Protein AF-A0A0F9IGQ5-F1 (afdb_monomer_lite)

Secondary structure (DSSP, 8-state):
-GGG-TTEEEEEEETTEEEEEESS--TTHHHHHHHHHHHHHHHHSS-EEEEEEETT-----TT--EEEEEEEETTEEEEEEE--S--GGGS--------

Radius of gyration: 14.54 Å; chains: 1; bounding box: 46×27×42 Å

Structure (mmCIF, N/CA/C/O backbone):
data_AF-A0A0F9IGQ5-F1
#
_entry.id   AF-A0A0F9IGQ5-F1
#
loop_
_atom_site.group_PDB
_atom_site.id
_atom_site.type_symbol
_atom_site.label_atom_id
_atom_site.label_alt_id
_atom_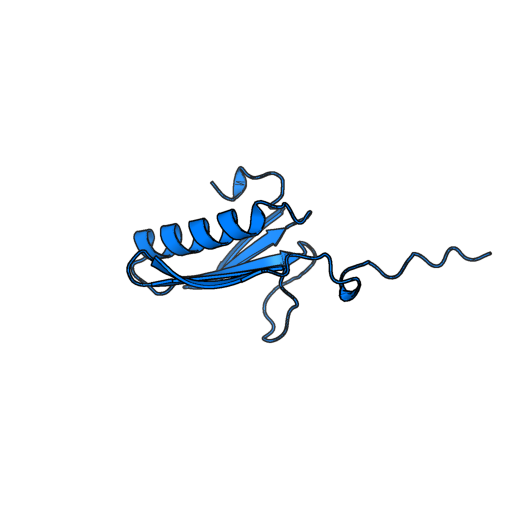site.label_comp_id
_atom_site.label_asym_id
_atom_site.label_entity_id
_atom_site.label_seq_id
_atom_site.pdbx_PDB_ins_code
_atom_site.Cartn_x
_atom_site.Cartn_y
_atom_site.Cartn_z
_atom_site.occupancy
_atom_site.B_iso_or_equiv
_atom_site.auth_seq_id
_atom_site.auth_comp_id
_atom_site.auth_asym_id
_atom_site.auth_atom_id
_atom_site.pdbx_PDB_model_num
ATOM 1 N N . TYR A 1 1 ? -3.094 -11.873 1.159 1.00 78.25 1 TYR A N 1
ATOM 2 C CA . TYR A 1 1 ? -3.668 -11.108 0.035 1.00 78.25 1 TYR A CA 1
ATOM 3 C C . TYR A 1 1 ? -2.610 -10.306 -0.706 1.00 78.25 1 TYR A C 1
ATOM 5 O O . TY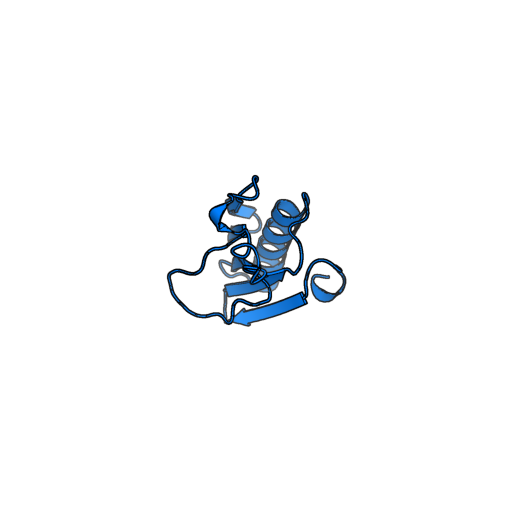R A 1 1 ? -2.234 -10.725 -1.782 1.00 78.25 1 TYR A O 1
ATOM 13 N N . LEU A 1 2 ? -2.094 -9.182 -0.177 1.00 81.25 2 LEU A N 1
ATOM 14 C CA . LEU A 1 2 ? -1.146 -8.356 -0.953 1.00 81.25 2 LEU A CA 1
ATOM 15 C C . LEU A 1 2 ? 0.165 -9.087 -1.296 1.00 81.25 2 LEU A C 1
ATOM 17 O O . LEU A 1 2 ? 0.703 -8.879 -2.369 1.00 81.25 2 LEU A O 1
ATOM 21 N N . ASN A 1 3 ? 0.636 -9.984 -0.426 1.00 80.56 3 ASN A N 1
ATOM 22 C CA . ASN A 1 3 ? 1.825 -10.803 -0.697 1.00 80.56 3 ASN A CA 1
ATOM 23 C C . ASN A 1 3 ? 1.596 -11.895 -1.758 1.00 80.56 3 ASN A C 1
ATOM 25 O O . ASN A 1 3 ? 2.560 -12.492 -2.219 1.00 80.56 3 ASN A O 1
ATOM 29 N N . ASP A 1 4 ? 0.340 -12.169 -2.121 1.00 84.25 4 ASP A N 1
ATOM 30 C CA . ASP A 1 4 ? -0.020 -13.204 -3.098 1.00 84.25 4 ASP A CA 1
ATOM 31 C C . ASP A 1 4 ? -0.099 -12.632 -4.527 1.00 84.25 4 ASP A C 1
ATOM 33 O O . ASP A 1 4 ? -0.333 -13.370 -5.481 1.00 84.25 4 ASP A O 1
ATOM 37 N N . LEU A 1 5 ? 0.071 -11.311 -4.678 1.00 83.62 5 LEU A N 1
ATOM 38 C CA . LEU A 1 5 ? 0.006 -10.608 -5.956 1.00 83.62 5 LEU A CA 1
ATOM 39 C C . LEU A 1 5 ? 1.420 -10.467 -6.551 1.00 83.62 5 LEU A C 1
ATOM 41 O O . LEU A 1 5 ? 2.261 -9.808 -5.938 1.00 83.62 5 LEU A O 1
ATOM 45 N N . PRO A 1 6 ? 1.706 -11.038 -7.738 1.00 84.50 6 PRO A N 1
ATOM 46 C CA . PRO A 1 6 ? 3.053 -11.048 -8.324 1.00 84.50 6 PRO A CA 1
ATOM 47 C C . PRO A 1 6 ? 3.577 -9.656 -8.717 1.00 84.50 6 PRO A C 1
ATOM 49 O O . PRO A 1 6 ? 4.786 -9.454 -8.854 1.00 84.50 6 PRO A O 1
ATOM 52 N N . GLU A 1 7 ? 2.684 -8.685 -8.904 1.00 83.81 7 GLU A N 1
ATOM 53 C CA . GLU A 1 7 ? 3.028 -7.286 -9.162 1.00 83.81 7 GLU A CA 1
ATOM 54 C C . GLU A 1 7 ? 3.518 -6.531 -7.914 1.00 83.81 7 GLU A C 1
ATOM 56 O O . GLU A 1 7 ? 4.088 -5.442 -8.038 1.00 83.81 7 GLU A O 1
ATOM 61 N N . ILE A 1 8 ? 3.308 -7.089 -6.716 1.00 86.62 8 ILE A N 1
ATOM 62 C CA . ILE A 1 8 ? 3.720 -6.496 -5.444 1.00 86.62 8 ILE A CA 1
ATOM 63 C C . ILE A 1 8 ? 5.048 -7.117 -5.008 1.00 86.62 8 ILE A C 1
ATOM 65 O O . ILE A 1 8 ? 5.124 -8.287 -4.652 1.00 86.62 8 ILE A O 1
ATOM 69 N N . SER A 1 9 ? 6.100 -6.302 -4.980 1.00 88.44 9 SER A N 1
ATOM 70 C CA . SER A 1 9 ? 7.426 -6.715 -4.511 1.00 88.44 9 SER A CA 1
ATOM 71 C C . SER A 1 9 ? 7.530 -6.703 -2.988 1.00 88.44 9 SER A C 1
ATOM 73 O O . SER A 1 9 ? 8.204 -7.544 -2.401 1.00 88.44 9 SER A O 1
ATOM 75 N N . TRP A 1 10 ? 6.908 -5.720 -2.334 1.00 88.94 10 TRP A N 1
ATOM 76 C CA . TRP A 1 10 ? 6.949 -5.584 -0.880 1.00 88.94 10 TRP A CA 1
ATOM 77 C C . TRP A 1 10 ? 5.774 -4.760 -0.356 1.00 88.94 10 TRP A C 1
ATOM 79 O O . TRP A 1 10 ? 5.193 -3.935 -1.063 1.00 88.94 10 TRP A O 1
ATOM 89 N N . VAL A 1 11 ? 5.454 -4.950 0.924 1.00 88.31 11 VAL A N 1
ATOM 90 C CA . VAL A 1 11 ? 4.445 -4.165 1.643 1.00 88.31 11 VAL A CA 1
ATOM 91 C C . VAL A 1 11 ? 5.033 -3.689 2.964 1.00 88.31 11 VAL A C 1
ATOM 93 O O . VAL A 1 11 ? 5.620 -4.470 3.712 1.00 88.31 11 VAL A O 1
ATOM 96 N N . LYS A 1 12 ? 4.861 -2.404 3.269 1.00 88.06 12 LYS A N 1
ATOM 97 C CA . LYS A 1 12 ? 5.300 -1.786 4.521 1.00 88.06 12 LYS A CA 1
ATOM 98 C C . LYS A 1 12 ? 4.118 -1.121 5.207 1.00 88.06 12 LYS A C 1
ATOM 100 O O . LYS A 1 12 ? 3.447 -0.273 4.621 1.00 88.06 12 LYS A O 1
ATOM 105 N N . PHE A 1 13 ? 3.898 -1.484 6.462 1.00 87.19 13 PHE A N 1
ATOM 106 C CA . PHE A 1 13 ? 2.870 -0.896 7.312 1.00 87.19 13 PHE A CA 1
ATOM 107 C C . PHE A 1 13 ? 3.517 0.089 8.286 1.00 87.19 13 PHE A C 1
ATOM 109 O O . PHE A 1 13 ? 4.480 -0.252 8.969 1.00 87.19 13 PHE A O 1
ATOM 116 N N . ASP A 1 14 ? 2.992 1.309 8.345 1.00 87.12 14 ASP A N 1
ATOM 117 C CA . ASP A 1 14 ? 3.414 2.361 9.269 1.00 87.12 14 ASP A CA 1
ATOM 118 C C . ASP A 1 14 ? 2.173 3.044 9.853 1.00 87.12 14 ASP A C 1
ATOM 120 O O . ASP A 1 14 ? 1.575 3.932 9.244 1.00 87.12 14 ASP A O 1
ATOM 124 N N . LYS A 1 15 ? 1.745 2.603 11.038 1.00 86.75 15 LYS A N 1
ATOM 125 C CA . LYS A 1 15 ? 0.508 3.065 11.689 1.00 86.75 15 LYS A CA 1
ATOM 126 C C . LYS A 1 15 ? -0.704 2.916 10.759 1.00 86.75 15 LYS A C 1
ATOM 128 O O . LYS A 1 15 ? -1.137 1.807 10.472 1.00 86.75 15 LYS A O 1
ATOM 133 N N . ASN A 1 16 ? -1.257 4.032 10.292 1.00 87.06 16 ASN A N 1
ATOM 134 C CA . ASN A 1 16 ? -2.415 4.091 9.408 1.00 87.06 16 ASN A CA 1
ATOM 135 C C . ASN A 1 16 ? -2.032 4.257 7.925 1.00 87.06 16 ASN A C 1
ATOM 137 O O . ASN A 1 16 ? -2.879 4.580 7.088 1.00 87.06 16 ASN A O 1
ATOM 141 N N . LYS A 1 17 ? -0.749 4.068 7.616 1.00 89.31 17 LYS A N 1
ATOM 142 C CA . LYS A 1 17 ? -0.158 4.181 6.290 1.00 89.31 17 LYS A CA 1
ATOM 143 C C . LYS A 1 17 ? 0.289 2.812 5.806 1.00 89.31 17 LYS A C 1
ATOM 145 O O . LYS A 1 17 ? 0.955 2.074 6.529 1.00 89.31 17 LYS A O 1
ATOM 150 N N . VAL A 1 18 ? -0.056 2.489 4.570 1.00 89.44 18 VAL A N 1
ATOM 151 C CA . VAL A 1 18 ? 0.376 1.269 3.893 1.00 89.44 18 VAL A CA 1
ATOM 152 C C . VAL A 1 18 ? 1.108 1.675 2.628 1.00 89.44 18 VAL A C 1
ATOM 154 O O . VAL A 1 18 ? 0.558 2.371 1.778 1.00 89.44 18 VAL A O 1
ATOM 157 N N . TYR A 1 19 ? 2.348 1.238 2.496 1.00 89.06 19 TYR A N 1
ATOM 158 C CA . TYR A 1 19 ? 3.144 1.441 1.298 1.00 89.06 19 TYR A CA 1
ATOM 159 C C . TYR A 1 19 ? 3.294 0.105 0.585 1.00 89.06 19 TYR A C 1
ATOM 161 O O . TYR A 1 19 ? 3.631 -0.901 1.209 1.00 89.06 19 TYR A O 1
ATOM 169 N N . ILE A 1 20 ? 3.024 0.104 -0.710 1.00 89.81 20 ILE A N 1
ATOM 170 C CA . ILE A 1 20 ? 3.089 -1.064 -1.577 1.00 89.81 20 ILE A CA 1
ATOM 171 C C . ILE A 1 20 ? 4.153 -0.768 -2.628 1.00 89.81 20 ILE A C 1
ATOM 173 O O . ILE A 1 20 ? 3.991 0.153 -3.429 1.00 89.81 20 ILE A O 1
ATOM 177 N N . GLY A 1 21 ? 5.240 -1.527 -2.611 1.00 88.94 21 GLY A N 1
ATOM 178 C CA . GLY A 1 21 ? 6.230 -1.511 -3.676 1.00 88.94 21 GLY A CA 1
ATOM 179 C C . GLY A 1 21 ? 5.764 -2.390 -4.818 1.00 88.94 21 GLY A C 1
ATOM 180 O O . GLY A 1 21 ? 5.540 -3.580 -4.608 1.00 88.94 21 GLY A O 1
ATOM 181 N N . VAL A 1 22 ? 5.633 -1.823 -6.013 1.00 87.25 22 VAL A N 1
ATOM 182 C CA . VAL A 1 22 ? 5.265 -2.565 -7.221 1.00 87.25 22 VAL A CA 1
ATOM 183 C C . VAL A 1 22 ? 6.429 -2.628 -8.204 1.00 87.25 22 VAL A C 1
ATOM 185 O O . VAL A 1 22 ? 7.083 -1.614 -8.464 1.00 87.25 22 VAL A O 1
ATOM 188 N N . ASN A 1 23 ? 6.679 -3.817 -8.756 1.00 83.12 23 ASN A N 1
ATOM 189 C CA . ASN A 1 23 ? 7.671 -4.026 -9.821 1.00 83.12 23 ASN A CA 1
ATOM 190 C C . ASN A 1 23 ? 7.120 -3.615 -11.198 1.00 83.12 23 ASN A C 1
ATOM 192 O O . ASN A 1 23 ? 7.864 -3.175 -12.075 1.00 83.12 23 ASN A O 1
ATOM 196 N N . LYS A 1 24 ? 5.802 -3.736 -11.383 1.00 80.75 24 LYS A N 1
ATOM 197 C CA . LYS A 1 24 ? 5.095 -3.497 -12.635 1.00 80.75 24 LYS A CA 1
ATOM 198 C C . LYS A 1 24 ? 3.738 -2.868 -12.348 1.00 80.75 24 LYS A C 1
ATOM 200 O O . LYS A 1 24 ? 2.988 -3.321 -11.489 1.00 80.75 24 LYS A O 1
ATOM 205 N N . VAL A 1 25 ? 3.401 -1.832 -13.110 1.00 77.25 25 VAL A N 1
ATOM 206 C CA . VAL A 1 25 ? 2.072 -1.220 -13.049 1.00 77.25 25 VAL A CA 1
ATOM 207 C C . VAL A 1 25 ? 1.094 -2.109 -13.816 1.00 77.25 25 VAL A C 1
ATOM 209 O O . VAL A 1 25 ? 1.173 -2.213 -15.039 1.00 77.25 25 VAL A O 1
ATOM 212 N N . SER A 1 26 ? 0.196 -2.771 -13.088 1.00 79.75 26 SER A N 1
ATOM 213 C CA . SER A 1 26 ? -0.954 -3.480 -13.658 1.00 79.75 26 SER A CA 1
ATOM 214 C C . SER A 1 26 ? -2.131 -2.518 -13.857 1.00 79.75 26 SER A C 1
ATOM 216 O O . SER A 1 26 ? -2.283 -1.558 -13.097 1.00 79.75 26 SER A O 1
ATOM 218 N N . SER A 1 27 ? -3.004 -2.794 -14.831 1.00 81.00 27 SER A N 1
ATOM 219 C CA . SER A 1 27 ? -4.293 -2.098 -14.981 1.00 81.00 27 SER A CA 1
ATOM 220 C C . SER A 1 27 ? -5.149 -2.184 -13.714 1.00 81.00 27 SER A C 1
ATOM 222 O O . SER A 1 27 ? -5.915 -1.268 -13.417 1.00 81.00 27 SER A O 1
ATOM 224 N N . ASP A 1 28 ? -4.964 -3.247 -12.930 1.00 84.81 28 ASP A N 1
ATOM 225 C CA . ASP A 1 28 ? -5.735 -3.519 -11.716 1.00 84.81 28 ASP A CA 1
ATOM 226 C C . ASP A 1 28 ? -5.170 -2.836 -10.469 1.00 84.81 28 ASP A C 1
ATOM 228 O O . ASP A 1 28 ? -5.788 -2.878 -9.401 1.00 84.81 28 ASP A O 1
ATOM 232 N N . LEU A 1 29 ? -4.026 -2.149 -10.586 1.00 85.88 29 LEU A N 1
ATOM 233 C CA . LEU A 1 29 ? -3.349 -1.522 -9.451 1.00 85.88 29 LEU A CA 1
ATOM 234 C C . LEU A 1 29 ? -4.266 -0.549 -8.698 1.00 85.88 29 LEU A C 1
ATOM 236 O O . LEU A 1 29 ? -4.274 -0.523 -7.468 1.00 85.88 29 LEU A O 1
ATOM 240 N N . GLY A 1 30 ? -5.099 0.205 -9.418 1.00 87.56 30 GLY A N 1
ATOM 241 C CA . GLY A 1 30 ? -6.071 1.100 -8.792 1.00 87.56 30 GLY A CA 1
ATOM 242 C C . GLY A 1 30 ? -7.106 0.361 -7.943 1.00 87.56 30 GLY A C 1
ATOM 243 O O . GLY A 1 30 ? -7.425 0.801 -6.835 1.00 87.56 30 GLY A O 1
ATOM 244 N N . SER A 1 31 ? -7.593 -0.786 -8.417 1.00 90.06 31 SER A N 1
ATOM 245 C CA . SER A 1 31 ? -8.504 -1.645 -7.657 1.00 90.06 31 SER A CA 1
ATOM 246 C C . SER A 1 31 ? -7.804 -2.218 -6.428 1.00 90.06 31 SER A C 1
ATOM 248 O O . SER A 1 31 ? -8.338 -2.109 -5.326 1.00 90.06 31 SER A O 1
ATOM 250 N N . ILE A 1 32 ? -6.583 -2.734 -6.580 1.00 89.62 32 ILE A N 1
ATOM 251 C CA . ILE A 1 32 ? -5.790 -3.317 -5.488 1.00 89.62 32 ILE A CA 1
ATOM 252 C C . ILE A 1 32 ? -5.580 -2.307 -4.355 1.00 89.62 32 ILE A C 1
ATOM 254 O O . ILE A 1 32 ? -5.868 -2.611 -3.197 1.00 89.62 32 ILE A O 1
ATOM 258 N N . VAL A 1 33 ? -5.151 -1.083 -4.677 1.00 91.00 33 VAL A N 1
ATOM 259 C CA . VAL A 1 33 ? -4.898 -0.021 -3.686 1.00 91.00 33 VAL A CA 1
ATOM 260 C C . VAL A 1 33 ? -6.195 0.402 -2.983 1.00 91.00 33 VAL A C 1
ATOM 262 O O . VAL A 1 33 ? -6.211 0.578 -1.762 1.00 91.00 33 VAL A O 1
ATOM 265 N N . ARG A 1 34 ? -7.310 0.518 -3.717 1.00 92.00 34 ARG A N 1
ATOM 266 C CA . ARG A 1 34 ? -8.630 0.830 -3.138 1.00 92.00 34 ARG A CA 1
ATOM 267 C C . ARG A 1 34 ? -9.121 -0.270 -2.201 1.00 92.00 34 ARG A C 1
ATOM 269 O O . ARG A 1 34 ? -9.564 0.035 -1.092 1.00 92.00 34 ARG A O 1
ATOM 276 N N . TYR A 1 35 ? -9.019 -1.532 -2.618 1.00 91.19 35 TYR A N 1
ATOM 277 C CA . TYR A 1 35 ? -9.377 -2.677 -1.785 1.00 91.19 35 TYR A CA 1
ATOM 278 C C . TYR A 1 35 ? -8.508 -2.733 -0.531 1.00 91.19 35 TYR A C 1
ATOM 280 O O . TYR A 1 35 ? -9.054 -2.849 0.564 1.00 91.19 35 TYR A O 1
ATOM 288 N N . ALA A 1 36 ? -7.191 -2.560 -0.662 1.00 89.88 36 ALA A N 1
ATOM 289 C CA . ALA A 1 36 ? -6.272 -2.519 0.471 1.00 89.88 36 ALA A CA 1
ATOM 290 C C . ALA A 1 36 ? -6.660 -1.435 1.487 1.00 89.88 36 ALA A C 1
ATOM 292 O O . ALA A 1 36 ? -6.689 -1.701 2.688 1.00 89.88 36 ALA A O 1
ATOM 293 N N . ALA A 1 37 ? -7.033 -0.239 1.018 1.00 92.00 37 ALA A N 1
ATOM 294 C CA . ALA A 1 37 ? -7.464 0.846 1.893 1.00 92.00 37 ALA A CA 1
ATOM 295 C C . ALA A 1 37 ? -8.749 0.483 2.651 1.00 92.00 37 ALA A C 1
ATOM 297 O O . ALA A 1 37 ? -8.817 0.647 3.868 1.00 92.00 37 ALA A O 1
ATOM 298 N N . VAL A 1 38 ? -9.763 -0.043 1.955 1.00 92.38 38 VAL A N 1
ATOM 299 C CA . VAL A 1 38 ? -11.048 -0.417 2.569 1.00 92.38 38 VAL A CA 1
ATOM 300 C C . VAL A 1 38 ? -10.883 -1.568 3.555 1.00 92.38 38 VAL A C 1
ATOM 302 O O . VAL A 1 38 ? -11.410 -1.488 4.664 1.00 92.38 38 VAL A O 1
ATOM 305 N N . PHE A 1 39 ? -10.152 -2.618 3.181 1.00 90.44 39 PHE A N 1
ATOM 306 C CA . PHE A 1 39 ? -9.884 -3.748 4.068 1.00 90.44 39 PHE A CA 1
ATOM 307 C C . PHE A 1 39 ? -9.076 -3.318 5.290 1.00 90.44 39 PHE A C 1
ATOM 309 O O . PHE A 1 39 ? -9.455 -3.655 6.409 1.00 90.44 39 PHE A O 1
ATOM 316 N N . GLY A 1 40 ? -8.033 -2.506 5.099 1.00 86.81 40 GLY A N 1
ATOM 317 C CA . GLY A 1 40 ? -7.263 -1.936 6.200 1.00 86.81 40 GLY A CA 1
ATOM 318 C C . GLY A 1 40 ? -8.139 -1.103 7.135 1.00 86.81 40 GLY A C 1
ATOM 319 O O . GLY A 1 40 ? -8.107 -1.303 8.346 1.00 86.81 40 GLY A O 1
ATOM 320 N N . ASN A 1 41 ? -8.983 -0.222 6.591 1.00 91.94 41 ASN A N 1
ATOM 321 C CA . ASN A 1 41 ? -9.898 0.589 7.395 1.00 91.94 41 ASN A CA 1
ATOM 322 C C . ASN A 1 41 ? -10.916 -0.267 8.166 1.00 91.94 41 ASN A C 1
ATOM 324 O O . ASN A 1 41 ? -11.191 0.033 9.324 1.00 91.94 41 ASN A O 1
ATOM 328 N N . LYS A 1 42 ? -11.456 -1.330 7.557 1.00 87.88 42 LYS A N 1
ATOM 329 C CA . LYS A 1 42 ? -12.379 -2.253 8.233 1.00 87.88 42 LYS A CA 1
ATOM 330 C C . LYS A 1 42 ? -11.696 -3.055 9.342 1.00 87.88 42 LYS A C 1
ATOM 332 O O . LYS A 1 42 ? -12.323 -3.290 10.366 1.00 87.88 42 LYS A O 1
ATOM 337 N N . ALA A 1 43 ? -10.437 -3.450 9.150 1.00 86.88 43 ALA A N 1
ATOM 338 C CA . ALA A 1 43 ? -9.680 -4.218 10.136 1.00 86.88 43 ALA A CA 1
ATOM 339 C C . ALA A 1 43 ? -9.204 -3.361 11.321 1.00 86.88 43 ALA A C 1
ATOM 341 O O . ALA A 1 43 ? -9.286 -3.797 12.463 1.00 86.88 43 ALA A O 1
ATOM 342 N N . TYR A 1 44 ? -8.721 -2.142 11.057 1.00 83.06 44 TYR A N 1
ATOM 343 C CA . TYR A 1 44 ? -8.131 -1.268 12.080 1.00 83.06 44 TYR A CA 1
ATOM 344 C C . TYR A 1 44 ? -9.097 -0.228 12.666 1.00 83.06 44 TYR A C 1
ATOM 346 O O . TYR A 1 44 ? -8.776 0.391 13.676 1.00 83.06 44 TYR A O 1
ATOM 354 N N . GLY A 1 45 ? -10.236 0.045 12.024 1.00 84.56 45 GLY A N 1
ATOM 355 C CA . GLY A 1 45 ? -11.193 1.075 12.456 1.00 84.56 45 GLY A CA 1
ATOM 356 C C . GLY A 1 45 ? -10.717 2.528 12.278 1.00 84.56 45 GLY A C 1
ATOM 357 O O . GLY A 1 45 ? -11.458 3.458 12.588 1.00 84.56 45 GLY A O 1
ATOM 358 N N . LEU A 1 46 ? -9.509 2.749 11.749 1.00 87.31 46 LEU A N 1
ATOM 359 C CA . LEU A 1 46 ? -8.892 4.066 11.548 1.00 87.31 46 LEU A CA 1
ATOM 360 C C . LEU A 1 46 ? -8.857 4.461 10.071 1.00 87.31 46 LEU A C 1
ATOM 362 O O . LEU A 1 46 ? -8.946 3.605 9.194 1.00 87.31 46 LEU A O 1
ATOM 366 N N . ILE A 1 47 ? -8.692 5.754 9.776 1.00 90.50 47 ILE A N 1
ATOM 367 C CA . ILE A 1 47 ? -8.477 6.234 8.400 1.00 90.50 47 ILE A CA 1
ATOM 368 C C . ILE A 1 47 ? -7.197 5.599 7.860 1.00 90.50 47 ILE A C 1
ATOM 370 O O . ILE A 1 47 ? -6.125 5.898 8.379 1.00 90.50 47 ILE A O 1
ATOM 374 N N . VAL A 1 48 ? -7.302 4.768 6.824 1.00 91.44 48 VAL A N 1
ATOM 375 C CA . VAL A 1 48 ? -6.145 4.108 6.207 1.00 91.44 48 VAL A CA 1
ATOM 376 C C . VAL A 1 48 ? -5.805 4.787 4.895 1.00 91.44 48 VAL A C 1
ATOM 378 O O . VAL A 1 48 ? -6.673 4.975 4.039 1.00 91.44 48 VAL A O 1
ATOM 381 N N . HIS A 1 49 ? -4.530 5.119 4.740 1.00 91.12 49 HIS A N 1
ATOM 382 C CA . HIS A 1 49 ? -3.960 5.654 3.515 1.00 91.12 49 HIS A CA 1
ATOM 383 C C . HIS A 1 49 ? -3.012 4.627 2.905 1.00 91.12 49 HIS A C 1
ATOM 385 O O . HIS A 1 49 ? -2.150 4.083 3.591 1.00 91.12 49 HIS A O 1
ATOM 391 N N . VAL A 1 50 ? -3.171 4.371 1.615 1.00 90.94 50 VAL A N 1
ATOM 392 C CA . VAL A 1 50 ? -2.373 3.416 0.855 1.00 90.94 50 VAL A CA 1
ATOM 393 C C . VAL A 1 50 ? -1.673 4.154 -0.275 1.00 90.94 50 VAL A C 1
ATOM 395 O O . VAL A 1 50 ? -2.302 4.953 -0.974 1.00 90.94 50 VAL A O 1
ATOM 398 N N . TRP A 1 51 ? -0.392 3.866 -0.475 1.00 90.50 51 TRP A N 1
ATOM 399 C CA . TRP A 1 51 ? 0.407 4.356 -1.594 1.00 90.50 51 TRP A CA 1
ATOM 400 C C . TRP A 1 51 ? 1.060 3.183 -2.311 1.00 90.50 51 TRP A C 1
ATOM 402 O O . TRP A 1 51 ? 1.770 2.399 -1.688 1.00 90.50 51 TRP A O 1
ATOM 412 N N . ALA A 1 52 ? 0.850 3.088 -3.618 1.00 89.19 52 ALA A N 1
ATOM 413 C CA . ALA A 1 52 ? 1.615 2.223 -4.499 1.00 89.19 52 ALA A CA 1
ATOM 414 C C . ALA A 1 52 ? 2.750 3.027 -5.132 1.00 89.19 52 ALA A C 1
ATOM 416 O O . ALA A 1 52 ? 2.516 4.046 -5.785 1.00 89.19 52 ALA A O 1
ATOM 417 N N . VAL A 1 53 ? 3.975 2.561 -4.940 1.00 87.12 53 VAL A N 1
ATOM 418 C CA . VAL A 1 53 ? 5.216 3.202 -5.384 1.00 87.12 53 VAL A CA 1
ATOM 419 C C . VAL A 1 53 ? 6.058 2.202 -6.157 1.00 87.12 53 VAL A C 1
ATOM 421 O O . VAL A 1 53 ? 5.839 0.999 -6.055 1.00 87.12 53 VAL A O 1
ATOM 424 N N . ARG A 1 54 ? 7.049 2.677 -6.912 1.00 84.31 54 ARG A N 1
ATOM 425 C CA . ARG A 1 54 ? 8.042 1.773 -7.505 1.00 84.31 54 ARG A CA 1
ATOM 426 C C . ARG A 1 54 ? 8.770 1.013 -6.400 1.00 84.31 54 ARG A C 1
ATOM 428 O O . ARG A 1 54 ? 9.144 1.620 -5.399 1.00 84.31 54 ARG A O 1
ATOM 435 N N . ASP A 1 55 ? 8.993 -0.276 -6.601 1.00 82.62 55 ASP A N 1
ATOM 436 C CA . ASP A 1 55 ? 9.699 -1.163 -5.675 1.00 82.62 55 ASP A CA 1
ATOM 437 C C . ASP A 1 55 ? 11.085 -0.655 -5.232 1.00 82.62 55 ASP A C 1
ATOM 439 O O . ASP A 1 55 ? 11.456 -0.836 -4.075 1.00 82.62 55 ASP A O 1
ATOM 443 N N . THR A 1 56 ? 11.813 0.056 -6.093 1.00 79.75 56 THR A N 1
ATOM 444 C CA . THR A 1 56 ? 13.0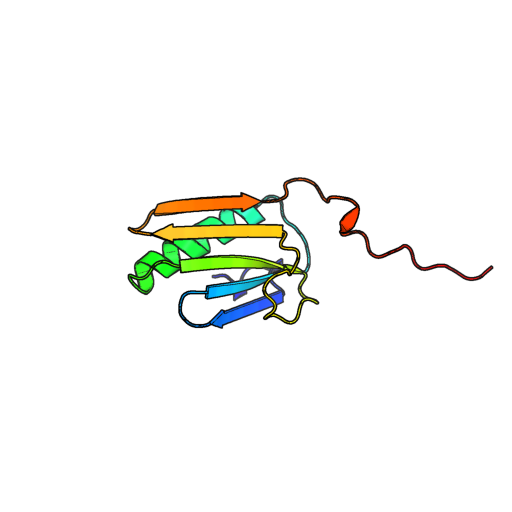98 0.694 -5.757 1.00 79.75 56 THR A CA 1
ATOM 445 C C . THR A 1 56 ? 12.965 1.896 -4.811 1.00 79.75 56 THR A C 1
ATOM 447 O O . THR A 1 56 ? 13.971 2.453 -4.373 1.00 79.75 56 THR A O 1
ATOM 450 N N . THR A 1 57 ? 11.744 2.356 -4.528 1.00 74.88 57 T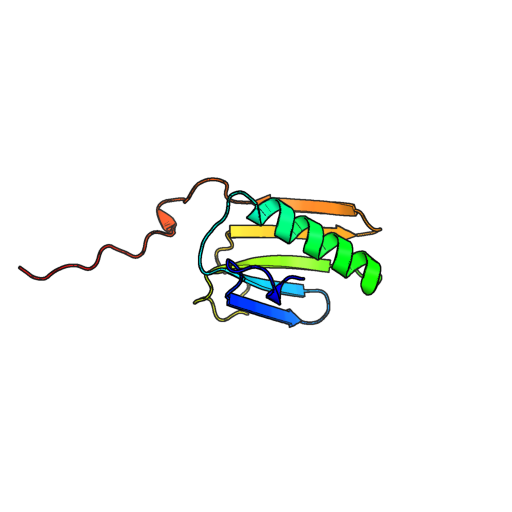HR A N 1
ATOM 451 C CA . THR A 1 57 ? 11.491 3.517 -3.668 1.00 74.88 57 THR A CA 1
ATOM 452 C C . THR A 1 57 ? 11.596 3.107 -2.208 1.00 74.88 57 THR A C 1
ATOM 454 O O . THR A 1 57 ? 10.728 2.420 -1.679 1.00 74.88 57 THR A O 1
ATOM 457 N N . ASN A 1 58 ? 12.627 3.590 -1.523 1.00 68.75 58 ASN A N 1
ATOM 458 C CA . ASN A 1 58 ? 12.784 3.367 -0.092 1.00 68.75 58 ASN A CA 1
ATOM 459 C C . ASN A 1 58 ? 12.080 4.501 0.683 1.00 68.75 58 ASN A C 1
ATOM 461 O O . ASN A 1 58 ? 12.617 5.595 0.827 1.00 68.75 58 ASN A O 1
ATOM 465 N N . VAL A 1 59 ? 10.831 4.294 1.110 1.00 64.12 59 VAL A N 1
ATOM 466 C CA . VAL A 1 59 ? 10.005 5.322 1.790 1.00 64.12 59 VAL A CA 1
ATOM 467 C C . VAL A 1 59 ? 10.378 5.463 3.280 1.00 64.12 59 VAL A C 1
ATOM 469 O O . VAL A 1 59 ? 10.438 4.433 3.974 1.00 64.12 59 VAL A O 1
ATOM 472 N N . PRO A 1 60 ? 10.598 6.700 3.805 1.00 55.03 60 PRO A N 1
ATOM 473 C CA . PRO A 1 60 ? 9.611 7.795 3.782 1.00 55.03 60 PRO A CA 1
ATOM 474 C C . PRO A 1 60 ? 10.177 9.206 3.461 1.00 55.03 60 PRO A C 1
ATOM 476 O O . PRO A 1 60 ? 10.951 9.768 4.230 1.00 55.03 60 PRO A O 1
ATOM 479 N N . ALA A 1 61 ? 9.694 9.843 2.391 1.00 44.38 61 ALA A N 1
ATOM 480 C CA . ALA A 1 61 ? 9.823 11.291 2.175 1.00 44.38 61 ALA A CA 1
ATOM 481 C C . ALA A 1 61 ? 8.477 11.854 1.700 1.00 44.38 61 ALA A C 1
ATOM 483 O O . ALA A 1 61 ? 7.693 11.147 1.083 1.00 44.38 61 ALA A O 1
ATOM 484 N N . ILE A 1 62 ? 8.185 13.112 2.006 1.00 49.03 62 ILE A N 1
ATOM 485 C CA . ILE A 1 62 ? 6.880 13.761 1.777 1.00 49.03 62 ILE A CA 1
ATOM 486 C C . ILE A 1 62 ? 6.525 13.927 0.278 1.00 49.03 62 ILE A C 1
ATOM 488 O O . ILE A 1 62 ? 5.395 14.286 -0.034 1.00 49.03 62 ILE A O 1
ATOM 492 N N . ASP A 1 63 ? 7.440 13.573 -0.636 1.00 55.78 63 ASP A N 1
ATOM 493 C CA . ASP A 1 63 ? 7.384 13.932 -2.062 1.00 55.78 63 ASP A CA 1
ATOM 494 C C . ASP A 1 63 ? 7.761 12.791 -3.038 1.00 55.78 63 ASP A C 1
ATOM 496 O O . ASP A 1 63 ? 8.280 13.020 -4.132 1.00 55.78 63 ASP A O 1
ATOM 500 N N . PHE A 1 64 ? 7.550 11.520 -2.670 1.00 66.25 64 PHE A N 1
ATOM 501 C CA . PHE A 1 64 ? 7.808 10.431 -3.624 1.00 66.25 64 PHE A CA 1
ATOM 502 C C . PHE A 1 64 ? 6.709 10.345 -4.691 1.00 66.25 64 PHE A C 1
ATOM 504 O O . PHE A 1 64 ? 5.511 10.422 -4.409 1.00 66.25 64 PHE A O 1
ATOM 511 N N . LYS A 1 65 ? 7.129 10.111 -5.938 1.00 72.94 65 LYS A N 1
ATOM 512 C CA . LYS A 1 65 ? 6.208 9.813 -7.034 1.00 72.94 65 LYS A CA 1
ATOM 513 C C . LYS A 1 65 ? 5.530 8.465 -6.764 1.00 72.94 65 LYS A C 1
ATOM 515 O O . LYS A 1 65 ? 6.201 7.449 -6.590 1.00 72.94 65 LYS A O 1
ATOM 520 N N . TYR A 1 66 ? 4.204 8.458 -6.738 1.00 80.00 66 TYR A N 1
ATOM 521 C CA . TYR A 1 66 ? 3.386 7.258 -6.573 1.00 80.00 66 TYR A CA 1
ATOM 522 C C . TYR A 1 66 ? 2.675 6.921 -7.885 1.00 80.00 66 TYR A C 1
ATOM 524 O O . TYR A 1 66 ? 2.409 7.801 -8.698 1.00 80.00 66 TYR A O 1
ATOM 532 N N . TYR A 1 67 ? 2.358 5.645 -8.086 1.00 85.38 67 TYR A N 1
ATOM 533 C CA . TYR A 1 67 ? 1.518 5.195 -9.197 1.00 85.38 67 TYR A CA 1
ATOM 534 C C . TYR A 1 67 ? 0.042 5.351 -8.863 1.00 85.38 67 TYR A C 1
ATOM 536 O O . TYR A 1 67 ? -0.738 5.861 -9.661 1.00 85.38 67 TYR A O 1
ATOM 544 N N . CYS A 1 68 ? -0.326 4.928 -7.656 1.00 88.31 68 CYS A N 1
ATOM 545 C CA . CYS A 1 68 ? -1.686 4.975 -7.153 1.00 88.31 68 CYS A CA 1
ATOM 546 C C . CYS A 1 68 ? -1.684 5.305 -5.665 1.00 88.31 68 CYS A C 1
ATOM 548 O O . CYS A 1 68 ? -0.794 4.904 -4.919 1.00 88.31 68 CYS A O 1
ATOM 550 N N . THR A 1 69 ? -2.724 5.983 -5.211 1.00 90.88 69 THR A N 1
ATOM 551 C CA . THR A 1 69 ? -3.019 6.198 -3.804 1.00 90.88 69 THR A CA 1
ATOM 552 C C . THR A 1 69 ? -4.508 6.025 -3.558 1.00 90.88 69 THR A C 1
ATOM 554 O O . THR A 1 69 ? -5.342 6.354 -4.404 1.00 90.88 69 THR A O 1
ATOM 557 N N . ALA A 1 70 ? -4.860 5.497 -2.391 1.00 93.12 70 ALA A N 1
ATOM 558 C CA . ALA A 1 70 ? -6.236 5.462 -1.930 1.00 93.12 70 ALA A CA 1
ATOM 559 C C . ALA A 1 70 ? -6.305 5.719 -0.430 1.00 93.12 70 ALA A C 1
ATOM 561 O O . ALA A 1 70 ? -5.448 5.305 0.341 1.00 93.12 70 ALA A O 1
ATOM 562 N N . THR A 1 71 ? -7.360 6.401 -0.016 1.00 93.00 71 THR A N 1
ATOM 563 C CA . THR A 1 71 ? -7.688 6.669 1.378 1.00 93.00 71 THR A CA 1
ATOM 564 C C . THR A 1 71 ? -9.075 6.131 1.657 1.00 93.00 71 THR A C 1
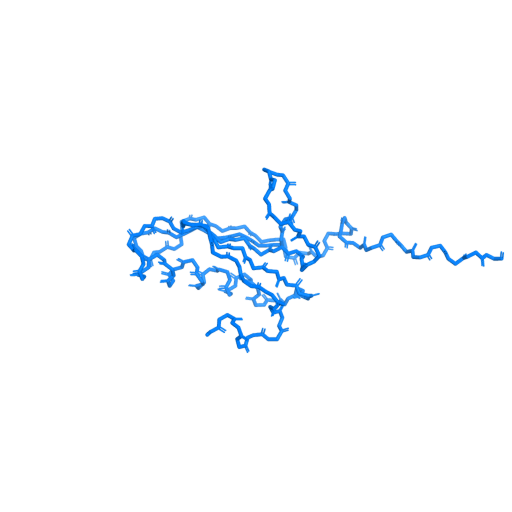ATOM 566 O O . THR A 1 71 ? -10.012 6.459 0.925 1.00 93.00 71 THR A O 1
ATOM 569 N N . ALA A 1 72 ? -9.227 5.354 2.725 1.00 93.69 72 ALA A N 1
ATOM 570 C CA . ALA A 1 72 ? -10.515 4.835 3.157 1.00 93.69 72 ALA A CA 1
ATOM 571 C C . ALA A 1 72 ? -10.861 5.256 4.587 1.00 93.69 72 ALA A C 1
ATOM 573 O O . ALA A 1 72 ? -10.005 5.318 5.471 1.00 93.69 72 ALA A O 1
ATOM 574 N N . ARG A 1 73 ? -12.151 5.523 4.800 1.00 90.94 73 ARG A N 1
ATOM 575 C CA . ARG A 1 73 ? -12.755 5.889 6.084 1.00 90.94 73 ARG A CA 1
ATOM 576 C C . ARG A 1 73 ? -14.205 5.396 6.115 1.00 90.94 73 ARG A C 1
ATOM 578 O O . ARG A 1 73 ? -14.895 5.482 5.100 1.00 90.94 73 ARG A O 1
ATOM 585 N N . HIS A 1 74 ? -14.670 4.912 7.269 1.00 89.25 74 HIS A N 1
ATOM 586 C CA . HIS A 1 74 ? -16.028 4.367 7.458 1.00 89.25 74 HIS A CA 1
ATOM 587 C C . HIS A 1 74 ? -16.392 3.263 6.440 1.00 89.25 74 HIS A C 1
ATOM 589 O O . HIS A 1 74 ? -17.495 3.223 5.901 1.00 89.25 74 HIS A O 1
ATOM 595 N N . GLY A 1 75 ? -15.437 2.386 6.126 1.00 86.19 75 GLY A N 1
ATOM 596 C CA . GLY A 1 75 ? -15.595 1.259 5.209 1.00 86.19 75 GLY A CA 1
ATOM 597 C C . GLY A 1 75 ? -15.686 1.637 3.729 1.00 86.19 75 GLY A C 1
ATOM 598 O O . GLY A 1 75 ? -16.016 0.773 2.918 1.00 86.19 75 GLY A O 1
ATOM 599 N N . LYS A 1 76 ? -15.414 2.898 3.366 1.00 88.81 76 LYS A N 1
ATOM 600 C CA . LYS A 1 76 ? -15.522 3.417 1.994 1.00 88.81 76 LYS A CA 1
ATOM 601 C C . LYS A 1 76 ? -14.264 4.176 1.582 1.00 88.81 76 LYS A C 1
ATOM 603 O O . LYS A 1 76 ? -13.625 4.823 2.412 1.00 88.81 76 LYS A O 1
ATOM 608 N N . VAL A 1 77 ? -13.933 4.128 0.292 1.00 91.88 77 VAL A N 1
ATOM 609 C CA . VAL A 1 77 ? -12.882 4.973 -0.295 1.00 91.88 77 VAL A CA 1
ATOM 610 C C . VAL A 1 77 ? -13.377 6.418 -0.318 1.00 91.88 77 VAL A C 1
ATOM 612 O O . VAL A 1 77 ? -14.465 6.690 -0.812 1.00 91.88 77 VAL A O 1
ATOM 615 N N . GLN A 1 78 ? -12.581 7.331 0.228 1.00 91.88 78 GLN A N 1
ATOM 616 C CA . GLN A 1 78 ? -12.865 8.770 0.270 1.00 91.88 78 GLN A CA 1
ATOM 617 C C . GLN A 1 78 ? -12.135 9.514 -0.845 1.00 91.88 78 GLN A C 1
ATOM 619 O O . GLN A 1 78 ? -12.690 10.387 -1.500 1.00 91.88 78 GLN A O 1
ATOM 624 N N . LYS A 1 79 ? -10.867 9.154 -1.055 1.00 89.94 79 LYS A N 1
ATOM 625 C CA . LYS A 1 79 ? -10.005 9.743 -2.074 1.00 89.94 79 LYS A CA 1
ATOM 626 C C . LYS A 1 79 ? -9.198 8.632 -2.715 1.00 89.94 79 LYS A C 1
ATOM 628 O O . LYS A 1 79 ? -8.671 7.776 -2.009 1.00 89.94 79 LYS A O 1
ATOM 633 N N . SER A 1 80 ? -9.084 8.652 -4.032 1.00 90.62 80 SER A N 1
ATOM 634 C CA . SER A 1 80 ? -8.126 7.819 -4.747 1.00 90.62 80 SER A CA 1
ATOM 635 C C . SER A 1 80 ? -7.593 8.584 -5.937 1.00 90.62 80 SER A C 1
ATOM 637 O O . SER A 1 80 ? -8.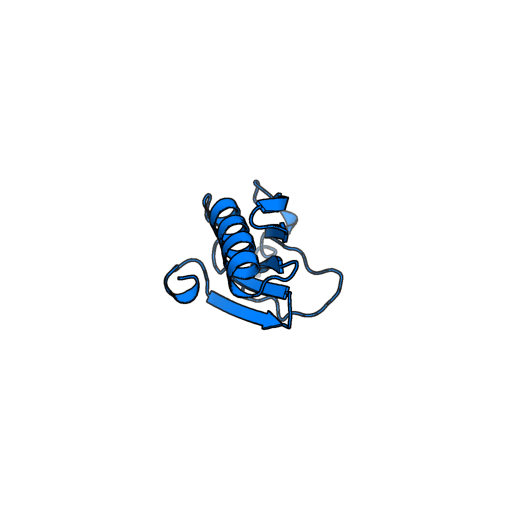382 9.242 -6.612 1.00 90.62 80 SER A O 1
ATOM 639 N N . ASP A 1 81 ? -6.307 8.447 -6.200 1.00 88.31 81 ASP A N 1
ATOM 640 C CA . ASP A 1 81 ? -5.658 9.006 -7.376 1.00 88.31 81 ASP A CA 1
ATOM 641 C C . ASP A 1 81 ? -4.746 7.937 -7.971 1.00 88.31 81 ASP A C 1
ATOM 643 O O . ASP A 1 81 ? -4.080 7.214 -7.234 1.00 88.31 81 ASP A O 1
ATOM 647 N N . CYS A 1 82 ? -4.773 7.786 -9.284 1.00 83.56 82 CYS A N 1
ATOM 648 C CA . CYS A 1 82 ? -4.004 6.787 -10.003 1.00 83.56 82 CYS A CA 1
ATOM 649 C C . CYS A 1 82 ? -3.575 7.373 -11.336 1.00 83.56 82 CYS A C 1
ATOM 651 O O . CYS A 1 82 ? -4.417 7.751 -12.153 1.00 83.56 82 CYS A O 1
ATOM 653 N N . PHE A 1 83 ? -2.272 7.371 -11.586 1.00 71.81 83 PHE A N 1
ATOM 654 C CA . PHE A 1 83 ? -1.736 7.729 -12.886 1.00 71.81 83 PHE A CA 1
ATOM 655 C C . PHE A 1 83 ? -1.987 6.561 -13.844 1.00 71.81 83 PHE A C 1
ATOM 657 O O . PHE A 1 83 ? -1.293 5.549 -13.839 1.00 71.81 83 PHE A O 1
ATOM 664 N N . SER A 1 84 ? -3.043 6.691 -14.646 1.00 50.69 84 SER A N 1
ATOM 665 C CA . SER A 1 84 ? -3.512 5.698 -15.623 1.00 50.69 84 SER A CA 1
ATOM 666 C C . SER A 1 84 ? -2.703 5.680 -16.923 1.00 50.69 84 SER A C 1
ATOM 668 O O . SER A 1 84 ? -2.964 4.872 -17.811 1.00 50.69 84 SER A O 1
ATOM 670 N N . LYS A 1 85 ? -1.690 6.538 -17.036 1.00 45.56 85 LYS A N 1
ATOM 671 C CA . LYS A 1 85 ? -0.701 6.494 -18.106 1.00 45.56 85 LYS A CA 1
ATOM 672 C C . LYS A 1 85 ? 0.665 6.409 -17.458 1.00 45.56 85 LYS A C 1
ATOM 674 O O . LYS A 1 85 ? 0.933 7.126 -16.496 1.00 45.56 85 LYS A O 1
ATOM 679 N N . ILE A 1 86 ? 1.501 5.524 -17.991 1.00 49.34 86 ILE A N 1
ATOM 680 C CA . ILE A 1 86 ? 2.950 5.580 -17.832 1.00 49.34 86 ILE A CA 1
ATOM 681 C C . ILE A 1 86 ? 3.343 6.971 -18.327 1.00 49.34 86 ILE A C 1
ATOM 683 O O . ILE A 1 86 ? 3.511 7.199 -19.517 1.00 49.34 86 ILE A O 1
ATOM 687 N N . ASP A 1 87 ? 3.330 7.947 -17.431 1.00 43.22 87 ASP A N 1
ATOM 688 C CA . ASP A 1 87 ? 3.873 9.258 -17.702 1.00 43.22 87 ASP A CA 1
ATOM 689 C C . ASP A 1 87 ? 5.365 9.001 -17.937 1.00 43.22 87 ASP A C 1
ATOM 691 O O . ASP A 1 87 ? 6.024 8.422 -17.067 1.00 43.22 87 ASP A O 1
ATOM 695 N N . GLU A 1 88 ? 5.883 9.347 -19.120 1.00 46.34 88 GLU A N 1
ATOM 696 C CA . GLU A 1 88 ? 7.293 9.178 -19.530 1.00 46.34 88 GLU A CA 1
ATOM 697 C C . GLU A 1 88 ? 8.291 9.666 -18.458 1.00 46.34 88 GLU A C 1
ATOM 699 O O . GLU A 1 88 ? 9.442 9.244 -18.422 1.00 46.34 88 GLU A O 1
ATOM 704 N N . ARG A 1 89 ? 7.838 10.466 -17.483 1.00 50.59 89 ARG A N 1
ATOM 705 C CA . ARG A 1 89 ? 8.550 10.811 -16.240 1.00 50.59 89 ARG A CA 1
ATOM 706 C C . ARG A 1 89 ? 8.917 9.631 -15.325 1.00 50.59 89 ARG A C 1
ATOM 708 O O . ARG A 1 89 ? 9.568 9.870 -14.298 1.00 50.59 89 ARG A O 1
ATOM 715 N N . PHE A 1 90 ? 8.476 8.414 -15.638 1.00 48.03 90 PHE A N 1
ATOM 716 C CA . PHE A 1 90 ? 8.844 7.165 -14.968 1.00 48.03 90 PHE A CA 1
ATOM 717 C C . PHE A 1 90 ? 9.697 6.228 -15.831 1.00 48.03 90 PHE A C 1
ATOM 719 O O . PHE A 1 90 ? 10.153 5.209 -15.300 1.00 48.03 90 PHE A O 1
ATOM 726 N N . GLU A 1 91 ? 9.954 6.522 -17.109 1.00 46.59 91 GLU A N 1
ATOM 727 C CA . GLU A 1 91 ? 10.924 5.722 -17.859 1.00 46.59 91 GLU A CA 1
ATOM 728 C C . GLU A 1 91 ? 12.309 5.871 -17.205 1.00 46.59 91 GLU A C 1
ATOM 730 O O . GLU A 1 91 ? 12.720 6.988 -16.871 1.00 46.59 91 GLU A O 1
ATOM 735 N N . PRO A 1 92 ? 13.046 4.770 -16.956 1.00 44.00 92 PRO A N 1
ATOM 736 C CA . PRO A 1 92 ? 14.462 4.898 -16.668 1.00 44.00 92 PRO A CA 1
ATOM 737 C C . PRO A 1 92 ? 15.074 5.597 -17.880 1.00 44.00 92 PRO A C 1
ATOM 739 O O . PRO A 1 92 ? 14.895 5.133 -19.005 1.00 44.00 92 PRO A O 1
ATOM 742 N N . SER A 1 93 ? 15.759 6.720 -17.654 1.00 48.59 93 SER A N 1
ATOM 743 C CA . SER A 1 93 ? 16.621 7.348 -18.653 1.00 48.59 93 SER A CA 1
ATOM 744 C C . SER A 1 93 ? 17.339 6.239 -19.412 1.00 48.59 93 SER A C 1
ATOM 746 O O . SER A 1 93 ? 18.071 5.462 -18.787 1.00 48.59 93 SER A O 1
ATOM 748 N N . ARG A 1 94 ? 17.034 6.104 -20.711 1.00 45.50 94 ARG A N 1
ATOM 749 C CA . ARG A 1 94 ? 17.618 5.094 -21.597 1.00 45.50 94 ARG A CA 1
ATOM 750 C C . ARG A 1 94 ? 19.096 4.980 -21.256 1.00 45.50 94 ARG A C 1
ATOM 752 O O . ARG A 1 94 ? 19.777 6.005 -21.205 1.00 45.50 94 ARG A O 1
ATOM 759 N N . ARG A 1 95 ? 19.563 3.758 -20.972 1.00 43.09 95 ARG A N 1
ATOM 760 C CA . ARG A 1 95 ? 20.996 3.464 -20.895 1.00 43.09 95 ARG A CA 1
ATOM 761 C C . ARG A 1 95 ? 21.637 4.141 -22.099 1.00 43.09 95 ARG A C 1
ATOM 763 O O . ARG A 1 95 ? 21.332 3.783 -23.232 1.00 43.09 95 ARG A O 1
ATOM 770 N N . PHE A 1 96 ? 22.458 5.151 -21.840 1.00 44.78 96 PHE A N 1
ATOM 771 C CA . PHE A 1 96 ? 23.431 5.608 -22.809 1.00 44.78 96 PHE A CA 1
ATOM 772 C C . PHE A 1 96 ? 24.342 4.407 -23.050 1.00 44.78 96 PHE A C 1
ATOM 774 O O . PHE A 1 96 ? 25.161 4.068 -22.198 1.00 44.78 96 PHE A O 1
ATOM 781 N N . GLU A 1 97 ? 24.132 3.708 -24.159 1.00 44.66 97 GLU A N 1
ATOM 782 C CA . GLU A 1 97 ? 25.169 2.851 -24.712 1.00 44.66 97 GLU A CA 1
ATOM 783 C C . GLU A 1 97 ? 26.270 3.785 -25.231 1.00 44.66 97 GLU A C 1
ATOM 785 O O . GLU A 1 97 ? 25.982 4.645 -26.073 1.00 44.66 97 GLU A O 1
ATOM 790 N N . PRO A 1 98 ? 27.505 3.709 -24.706 1.00 50.91 98 PRO A N 1
ATOM 791 C CA . PRO A 1 98 ? 28.615 4.417 -25.317 1.00 50.91 98 PRO A CA 1
ATOM 792 C C . PRO A 1 98 ? 28.904 3.777 -26.681 1.00 50.91 98 PRO A C 1
ATOM 794 O O . PRO A 1 98 ? 29.026 2.557 -26.782 1.00 50.91 98 PRO A O 1
ATOM 797 N N . LYS A 1 99 ? 28.953 4.619 -27.719 1.00 51.19 99 LYS A N 1
ATOM 798 C CA . LYS A 1 99 ? 29.491 4.268 -29.039 1.00 51.19 99 LYS A CA 1
ATOM 799 C C . LYS A 1 99 ? 30.996 4.050 -28.971 1.00 51.19 99 LYS A C 1
ATOM 801 O O . LYS A 1 99 ? 31.641 4.771 -28.177 1.00 51.19 99 LYS A O 1
#

Organism: NCBI:txid412755

Sequence (99 aa):
YLNDLPEISWVKFDKNKVYIGVNKVSSDLGSIVRYAAVFGNKAYGLIVHVWAVRDTTNVPAIDFKYYCTATARHGKVQKSDCFSKIDERFEPSRRFEPK

pLDDT: mean 78.33, std 16.34, range [43.09, 93.69]

Foldseek 3Di:
DLVVDPQFPDWDDDPQEIETAGQDDDPCVQVVQQVCQLVSCVVPVDWHKYFYAHNPDDDDDPDGDTQKIWIDHPSHTPDIDGDNDPPVVPDDPPPPDDD